Protein AF-A0A8X6MG60-F1 (afdb_monomer_lite)

Organism: NCBI:txid2747483

Radius of gyration: 29.42 Å; chains: 1; bounding box: 67×89×79 Å

Structure (mmCIF, N/CA/C/O backbone):
data_AF-A0A8X6MG60-F1
#
_entry.id   AF-A0A8X6MG60-F1
#
loop_
_atom_site.group_PDB
_atom_site.id
_atom_site.type_symbol
_atom_site.label_atom_id
_atom_site.label_alt_id
_atom_site.label_comp_id
_atom_site.label_asym_id
_atom_site.label_entity_id
_atom_site.label_seq_id
_atom_site.pdbx_PDB_ins_code
_atom_site.Cartn_x
_atom_site.Cartn_y
_atom_site.Cartn_z
_atom_site.occupancy
_atom_site.B_iso_or_equiv
_atom_site.auth_seq_id
_atom_site.auth_comp_id
_atom_site.auth_asym_id
_atom_site.auth_atom_id
_atom_site.pdbx_PDB_model_num
ATOM 1 N N . MET A 1 1 ? -23.270 -61.945 23.810 1.00 49.97 1 MET A N 1
ATOM 2 C CA . MET A 1 1 ? -23.917 -61.291 22.650 1.00 49.97 1 MET A CA 1
ATOM 3 C C . MET A 1 1 ? -24.755 -60.136 23.174 1.00 49.97 1 MET A C 1
ATOM 5 O O . MET A 1 1 ? -25.357 -60.325 24.223 1.00 49.97 1 MET A O 1
ATOM 9 N N . ALA A 1 2 ? -24.758 -59.014 22.436 1.00 29.69 2 ALA A N 1
ATOM 10 C CA . ALA A 1 2 ? -25.140 -57.638 22.815 1.00 29.69 2 ALA A CA 1
ATOM 11 C C . ALA A 1 2 ? -24.057 -56.908 23.643 1.00 29.69 2 ALA A C 1
ATOM 13 O O . ALA A 1 2 ? -23.560 -57.487 24.600 1.00 29.69 2 ALA A O 1
ATOM 14 N N . THR A 1 3 ? -23.629 -55.664 23.397 1.00 46.34 3 THR A N 1
ATOM 15 C CA . THR A 1 3 ? -23.571 -54.723 22.248 1.00 46.34 3 THR A CA 1
ATOM 16 C C . THR A 1 3 ? -22.890 -53.453 22.786 1.00 46.34 3 THR A C 1
ATOM 18 O O . THR A 1 3 ? -22.977 -53.204 23.982 1.00 46.34 3 THR A O 1
ATOM 21 N N . ALA A 1 4 ? -22.306 -52.646 21.892 1.00 45.94 4 ALA A N 1
ATOM 22 C CA . ALA A 1 4 ? -22.074 -51.202 22.042 1.00 45.94 4 ALA A CA 1
ATOM 23 C C . ALA A 1 4 ? -21.290 -50.734 23.284 1.00 45.94 4 ALA A C 1
ATOM 25 O O . ALA A 1 4 ? -21.893 -50.463 24.311 1.00 45.94 4 ALA A O 1
ATOM 26 N N . ASN A 1 5 ? -19.966 -50.576 23.156 1.00 41.56 5 ASN A N 1
ATOM 27 C CA . ASN A 1 5 ? -19.157 -49.649 23.970 1.00 41.56 5 ASN A CA 1
ATOM 28 C C . ASN A 1 5 ? -17.763 -49.440 23.339 1.00 41.56 5 ASN A C 1
ATOM 30 O O . ASN A 1 5 ? -16.740 -49.610 23.988 1.00 41.56 5 ASN A O 1
ATOM 34 N N . ASP A 1 6 ? -17.726 -49.085 22.052 1.00 42.75 6 ASP A N 1
ATOM 35 C CA . ASP A 1 6 ? -16.488 -48.704 21.342 1.00 42.75 6 ASP A CA 1
ATOM 36 C C . ASP A 1 6 ? -16.532 -47.215 20.942 1.00 42.75 6 ASP A C 1
ATOM 38 O O . ASP A 1 6 ? -16.189 -46.812 19.834 1.00 42.75 6 ASP A O 1
ATOM 42 N N . MET A 1 7 ? -17.070 -46.382 21.837 1.00 43.78 7 MET A N 1
ATOM 43 C CA . MET A 1 7 ? -17.216 -44.933 21.650 1.00 43.78 7 MET A CA 1
ATOM 44 C C . MET A 1 7 ? -16.882 -44.157 22.931 1.00 43.78 7 MET A C 1
ATOM 46 O O . MET A 1 7 ? -17.577 -43.209 23.266 1.00 43.78 7 MET A O 1
ATOM 50 N N . ASP A 1 8 ? -15.834 -44.535 23.670 1.00 42.44 8 ASP A N 1
ATOM 51 C CA . ASP A 1 8 ? -15.447 -43.739 24.851 1.00 42.44 8 ASP A CA 1
ATOM 52 C C . ASP A 1 8 ? -13.957 -43.791 25.222 1.00 42.44 8 ASP A C 1
ATOM 54 O O . ASP A 1 8 ? -13.579 -43.767 26.387 1.00 42.44 8 ASP A O 1
ATOM 58 N N . LEU A 1 9 ? -13.063 -43.851 24.229 1.00 41.78 9 LEU A N 1
ATOM 59 C CA . LEU A 1 9 ? -11.625 -43.718 24.496 1.00 41.78 9 LEU A CA 1
ATOM 60 C C . LEU A 1 9 ? -10.919 -42.797 23.499 1.00 41.78 9 LEU A C 1
ATOM 62 O O . LEU A 1 9 ? -9.856 -43.099 22.968 1.00 41.78 9 LEU A O 1
ATOM 66 N N . ILE A 1 10 ? -11.522 -41.632 23.261 1.00 41.56 10 ILE A N 1
ATOM 67 C CA . ILE A 1 10 ? -10.794 -40.445 22.787 1.00 41.56 10 ILE A CA 1
ATOM 68 C C . ILE A 1 10 ? -11.066 -39.292 23.760 1.00 41.56 10 ILE A C 1
ATOM 70 O O . ILE A 1 10 ? -11.378 -38.166 23.387 1.00 41.56 10 ILE A O 1
ATOM 74 N N . GLN A 1 11 ? -10.969 -39.587 25.054 1.00 42.16 11 GLN A N 1
ATOM 75 C CA . GLN A 1 11 ? -10.665 -38.588 26.063 1.00 42.16 11 GLN A CA 1
ATOM 76 C C . GLN A 1 11 ? -9.349 -38.983 26.724 1.00 42.16 11 GLN A C 1
ATOM 78 O O . GLN A 1 11 ? -9.189 -40.093 27.217 1.00 42.16 11 GLN A O 1
ATOM 83 N N . ASN A 1 12 ? -8.436 -38.018 26.741 1.00 40.72 12 ASN A N 1
ATOM 84 C CA . ASN A 1 12 ? -7.245 -37.958 27.581 1.00 40.72 12 ASN A CA 1
ATOM 85 C C . ASN A 1 12 ? -6.045 -38.817 27.160 1.00 40.72 12 ASN A C 1
ATOM 87 O O . ASN A 1 12 ? -5.717 -39.822 27.772 1.00 40.72 12 ASN A O 1
ATOM 91 N N . GLY A 1 13 ? -5.274 -38.242 26.235 1.00 36.69 13 GLY A N 1
ATOM 92 C CA . GLY A 1 13 ? -3.879 -37.946 26.548 1.00 36.69 13 GLY A CA 1
ATOM 93 C C . GLY A 1 13 ? -2.845 -39.012 26.193 1.00 36.69 13 GLY A C 1
ATOM 94 O O . GLY A 1 13 ? -2.710 -40.013 26.882 1.00 36.69 13 GLY A O 1
ATOM 95 N N . ILE A 1 14 ? -1.970 -38.605 25.263 1.00 39.78 14 ILE A N 1
ATOM 96 C CA . ILE A 1 14 ? -0.576 -39.047 25.078 1.00 39.78 14 ILE A CA 1
ATOM 97 C C . ILE A 1 14 ? -0.450 -40.494 24.515 1.00 39.78 14 ILE A C 1
ATOM 99 O O . ILE A 1 14 ? -1.115 -41.404 24.967 1.00 39.78 14 ILE A O 1
ATOM 103 N N . ILE A 1 15 ? 0.348 -40.871 23.509 1.00 39.50 15 ILE A N 1
ATOM 104 C CA . ILE A 1 15 ? 1.614 -40.396 22.948 1.00 39.50 15 ILE A CA 1
ATOM 105 C C . ILE A 1 15 ? 1.693 -40.967 21.520 1.00 39.50 15 ILE A C 1
ATOM 107 O O . ILE A 1 15 ? 1.618 -42.175 21.335 1.00 39.50 15 ILE A O 1
ATO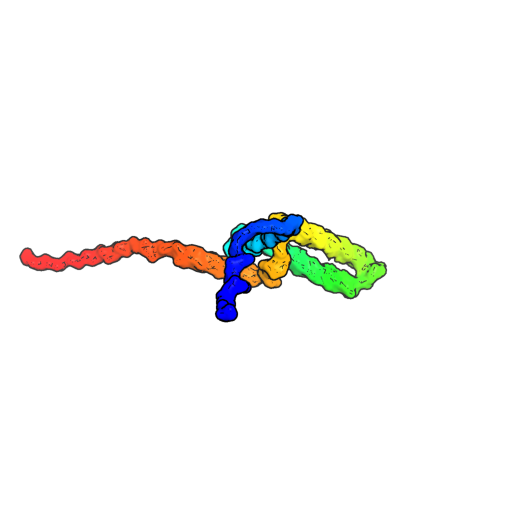M 111 N N . ASN A 1 16 ? 1.931 -40.128 20.520 1.00 37.66 16 ASN A N 1
ATOM 112 C CA . ASN A 1 16 ? 2.782 -40.496 19.390 1.00 37.66 16 ASN A CA 1
ATOM 113 C C . ASN A 1 16 ? 3.421 -39.199 18.927 1.00 37.66 16 ASN A C 1
ATOM 115 O O . ASN A 1 16 ? 2.786 -38.449 18.201 1.00 37.66 16 ASN A O 1
ATOM 119 N N . ASN A 1 17 ? 4.608 -38.946 19.485 1.00 48.41 17 ASN A N 1
ATOM 120 C CA . ASN A 1 17 ? 5.718 -38.016 19.218 1.00 48.41 17 ASN A CA 1
ATOM 121 C C . ASN A 1 17 ? 5.743 -37.089 17.976 1.00 48.41 17 ASN A C 1
ATOM 123 O O . ASN A 1 17 ? 6.809 -36.636 17.569 1.00 48.41 17 ASN A O 1
ATOM 127 N N . VAL A 1 18 ? 4.608 -36.752 17.384 1.00 43.72 18 VAL A N 1
ATOM 128 C CA . VAL A 1 18 ? 4.431 -35.630 16.484 1.00 43.72 18 VAL A CA 1
ATOM 129 C C . VAL A 1 18 ? 3.948 -34.517 17.387 1.00 43.72 18 VAL A C 1
ATOM 131 O O . VAL A 1 18 ? 2.784 -34.468 17.781 1.00 43.72 18 VAL A O 1
ATOM 134 N N . GLN A 1 19 ? 4.871 -33.646 17.773 1.00 38.94 19 GLN A N 1
ATOM 135 C CA . GLN A 1 19 ? 4.514 -32.326 18.254 1.00 38.94 19 GLN A CA 1
ATOM 136 C C . GLN A 1 19 ? 3.731 -31.677 17.113 1.00 38.94 19 GLN A C 1
ATOM 138 O O . GLN A 1 19 ? 4.317 -31.134 16.180 1.00 38.94 19 GLN A O 1
ATOM 143 N N . ILE A 1 20 ? 2.404 -31.834 17.127 1.00 48.16 20 ILE A N 1
ATOM 144 C CA . ILE A 1 20 ? 1.513 -31.054 16.281 1.00 48.16 20 ILE A CA 1
ATOM 145 C C . ILE A 1 20 ? 1.896 -29.623 16.643 1.00 48.16 20 ILE A C 1
ATOM 147 O O . ILE A 1 20 ? 1.770 -29.275 17.823 1.00 48.16 20 ILE A O 1
ATOM 151 N N . PRO A 1 21 ? 2.470 -28.832 15.719 1.00 43.53 21 PRO A N 1
ATOM 152 C CA . PRO A 1 21 ? 2.801 -27.460 16.040 1.00 43.53 21 PRO A CA 1
ATOM 153 C C . PRO A 1 21 ? 1.507 -26.847 16.554 1.00 43.53 21 PRO A C 1
ATOM 155 O O . PRO A 1 21 ? 0.487 -26.904 15.859 1.00 43.53 21 PRO A O 1
ATOM 158 N N . SER A 1 22 ? 1.525 -26.374 17.806 1.00 48.41 22 SER A N 1
ATOM 159 C CA . SER A 1 22 ? 0.419 -25.624 18.384 1.00 48.41 22 SER A CA 1
ATOM 160 C C . SER A 1 22 ? -0.037 -24.663 17.303 1.00 48.41 22 SER A C 1
ATOM 162 O O . SER A 1 22 ? 0.783 -23.894 16.796 1.00 48.41 22 SER A O 1
ATOM 164 N N . SER A 1 23 ? -1.288 -24.827 16.857 1.00 51.44 23 SER A N 1
ATOM 165 C CA . SER A 1 23 ? -1.845 -24.067 15.738 1.00 51.44 23 SER A CA 1
ATOM 166 C C . SER A 1 23 ? -1.421 -22.611 15.893 1.00 51.44 23 SER A C 1
ATOM 168 O O . SER A 1 23 ? -1.512 -22.116 17.022 1.00 51.44 23 SER A O 1
ATOM 170 N N . PRO A 1 24 ? -0.913 -21.952 14.830 1.00 50.81 24 PRO A N 1
ATOM 171 C CA . PRO A 1 24 ? -0.379 -20.605 14.951 1.00 50.81 24 PRO A CA 1
ATOM 172 C C . PRO A 1 24 ? -1.433 -19.782 15.669 1.00 50.81 24 PRO A C 1
ATOM 174 O O . PRO A 1 24 ? -2.595 -19.786 15.250 1.00 50.81 24 PRO A O 1
ATOM 177 N N . SER A 1 25 ? -1.039 -19.203 16.804 1.00 50.31 25 SER A N 1
ATOM 178 C CA . SER A 1 25 ? -1.874 -18.379 17.667 1.00 50.31 25 SER A CA 1
ATOM 179 C C . SER A 1 25 ? -2.779 -17.563 16.761 1.00 50.31 25 SER A C 1
ATOM 181 O O . SER A 1 25 ? -2.277 -16.793 15.942 1.00 50.31 25 SER A O 1
ATOM 183 N N . ARG A 1 26 ? -4.089 -17.832 16.793 1.00 53.75 26 ARG A N 1
ATOM 184 C CA . ARG A 1 26 ? -5.055 -17.202 15.892 1.00 53.75 26 ARG A CA 1
ATOM 185 C C . ARG A 1 26 ? -4.962 -15.704 16.167 1.00 53.75 26 ARG A C 1
ATOM 187 O O . ARG A 1 26 ? -5.508 -15.232 17.157 1.00 53.75 26 ARG A O 1
ATOM 194 N N . PHE A 1 27 ? -4.197 -14.979 15.357 1.00 55.94 27 PHE A N 1
ATOM 195 C CA . PHE A 1 27 ? -4.048 -13.540 15.503 1.00 55.94 27 PHE A CA 1
ATOM 196 C C . PHE A 1 27 ? -5.386 -12.954 15.056 1.00 55.94 27 PHE A C 1
ATOM 198 O O . PHE A 1 27 ? -5.681 -12.867 13.861 1.00 55.94 27 PHE A O 1
ATOM 205 N N . VAL A 1 28 ? -6.272 -12.702 16.020 1.00 63.31 28 VAL A N 1
ATOM 206 C CA . VAL A 1 28 ? -7.558 -12.063 15.760 1.00 63.31 28 VAL A CA 1
ATOM 207 C C . VAL A 1 28 ? -7.269 -10.576 15.666 1.00 63.31 28 VAL A C 1
ATOM 209 O O . VAL A 1 28 ? -7.087 -9.903 16.672 1.00 63.31 28 VAL A O 1
ATOM 212 N N . ILE A 1 29 ? -7.168 -10.081 14.437 1.00 73.12 29 ILE A N 1
ATOM 213 C CA . ILE A 1 29 ? -7.126 -8.645 14.171 1.00 73.12 29 ILE A CA 1
ATOM 214 C C . ILE A 1 29 ? -8.551 -8.141 14.347 1.00 73.12 29 ILE A C 1
ATOM 216 O O . ILE A 1 29 ? -9.429 -8.519 13.569 1.00 73.12 29 ILE A O 1
ATOM 220 N N . THR A 1 30 ? -8.775 -7.355 15.394 1.00 83.81 30 THR A N 1
ATOM 221 C CA . THR A 1 30 ? -10.070 -6.740 15.682 1.00 83.81 30 THR A CA 1
ATOM 222 C C . THR A 1 30 ? -10.140 -5.322 15.114 1.00 83.81 30 THR A C 1
ATOM 224 O O . THR A 1 30 ? -9.112 -4.735 14.759 1.00 83.81 30 THR A O 1
ATOM 227 N N . ASP A 1 31 ? -11.349 -4.762 15.038 1.00 85.12 31 ASP A N 1
ATOM 228 C CA . ASP A 1 31 ? -11.551 -3.371 14.621 1.00 85.12 31 ASP A CA 1
ATOM 229 C C . ASP A 1 31 ? -10.799 -2.410 15.573 1.00 85.12 31 ASP A C 1
ATOM 231 O O . ASP A 1 31 ? -10.214 -1.423 15.130 1.00 85.12 31 ASP A O 1
ATOM 235 N N . GLU A 1 32 ? -10.704 -2.740 16.868 1.00 85.94 32 GLU A N 1
ATOM 236 C CA . GLU A 1 32 ? -9.958 -1.963 17.867 1.00 85.94 32 GLU A CA 1
ATOM 237 C C . GLU A 1 32 ? -8.450 -1.986 17.617 1.00 85.94 32 GLU A C 1
ATOM 239 O O . GLU A 1 32 ? -7.805 -0.949 17.734 1.00 85.94 32 GLU A O 1
ATOM 244 N N . PHE A 1 33 ? -7.883 -3.130 17.215 1.00 86.75 33 PHE A N 1
ATOM 245 C CA . PHE A 1 33 ? -6.471 -3.189 16.832 1.00 86.75 33 PHE A CA 1
ATOM 246 C C . PHE A 1 33 ? -6.184 -2.255 15.650 1.00 86.75 33 PHE A C 1
ATOM 248 O O . PHE A 1 33 ? -5.176 -1.548 15.648 1.00 86.75 33 PHE A O 1
ATOM 255 N N . ILE A 1 34 ? -7.063 -2.255 14.642 1.00 87.12 34 ILE A N 1
ATOM 256 C CA . ILE A 1 34 ? -6.932 -1.387 13.465 1.00 87.12 34 ILE A CA 1
ATOM 257 C C . ILE A 1 34 ? -7.040 0.084 13.875 1.00 87.12 34 ILE A C 1
ATOM 259 O O . ILE A 1 34 ? -6.233 0.892 13.420 1.00 87.12 34 ILE A O 1
ATOM 263 N N . TYR A 1 35 ? -7.984 0.416 14.755 1.00 89.12 35 TYR A N 1
ATOM 264 C CA . TYR A 1 35 ? -8.145 1.759 15.308 1.00 89.12 35 TYR A CA 1
ATOM 265 C C . TYR A 1 35 ? -6.892 2.222 16.071 1.00 89.12 35 TYR A C 1
ATOM 267 O O . TYR A 1 35 ? -6.342 3.284 15.774 1.00 89.12 35 TYR A O 1
ATOM 275 N N . ASP A 1 36 ? -6.375 1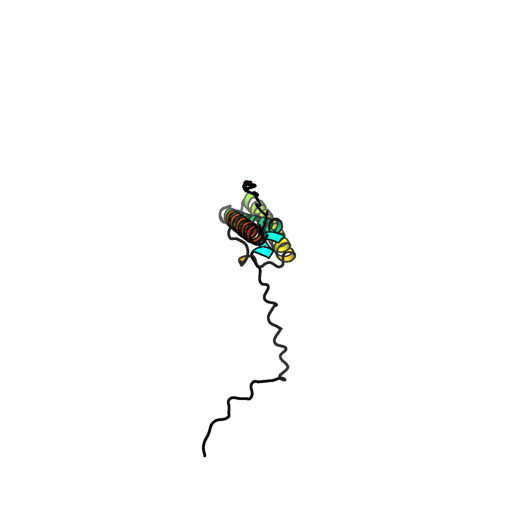.402 16.991 1.00 88.81 36 ASP A N 1
ATOM 276 C CA . ASP A 1 36 ? -5.204 1.744 17.807 1.00 88.81 36 ASP A CA 1
ATOM 277 C C . ASP A 1 36 ? -3.916 1.861 16.953 1.00 88.81 36 ASP A C 1
ATOM 279 O O . ASP A 1 36 ? -2.991 2.589 17.313 1.00 88.81 36 ASP A O 1
ATOM 283 N N . ASN A 1 37 ? -3.865 1.203 15.786 1.00 89.38 37 ASN A N 1
ATOM 284 C CA . ASN A 1 37 ? -2.730 1.216 14.850 1.00 89.38 37 ASN A CA 1
ATOM 285 C C . ASN A 1 37 ? -3.022 1.970 13.539 1.00 89.38 37 ASN A C 1
ATOM 287 O O . ASN A 1 37 ? -2.346 1.753 12.530 1.00 89.38 37 ASN A O 1
ATOM 291 N N . GLN A 1 38 ? -4.011 2.866 13.533 1.00 90.31 38 GLN A N 1
ATOM 292 C CA . GLN A 1 38 ? -4.544 3.496 12.319 1.00 90.31 38 GLN A CA 1
ATOM 293 C C . GLN A 1 38 ? -3.494 4.158 11.411 1.00 90.31 38 GLN A C 1
ATOM 295 O O . GLN A 1 38 ? -3.619 4.094 10.190 1.00 90.31 38 GLN A O 1
ATOM 300 N N . GLN A 1 39 ? -2.442 4.764 11.975 1.00 91.31 39 GLN A N 1
ATOM 301 C CA . GLN A 1 39 ? -1.378 5.405 11.188 1.00 91.31 39 GLN A CA 1
ATOM 302 C C . GLN A 1 39 ? -0.541 4.374 10.427 1.00 91.31 39 GLN A C 1
ATOM 304 O O . GLN A 1 39 ? -0.332 4.503 9.223 1.00 91.31 39 GLN A O 1
ATOM 309 N N . SER A 1 40 ? -0.132 3.306 11.108 1.00 90.44 40 SER A N 1
ATOM 310 C CA . SER A 1 40 ? 0.636 2.215 10.510 1.00 90.44 40 SER A CA 1
ATOM 311 C C . SER A 1 40 ? -0.201 1.429 9.489 1.00 90.44 40 SER A C 1
ATOM 313 O O . SER A 1 40 ? 0.293 1.042 8.431 1.00 90.44 40 SER A O 1
ATOM 315 N N . VAL A 1 41 ? -1.501 1.244 9.756 1.00 90.25 41 VAL A N 1
ATOM 316 C CA . VAL A 1 41 ? -2.443 0.636 8.800 1.00 90.25 41 VAL A CA 1
ATOM 317 C C . VAL A 1 41 ? -2.608 1.517 7.558 1.00 90.25 41 VAL A C 1
ATOM 319 O O . VAL A 1 41 ? -2.592 1.000 6.441 1.00 90.25 41 VAL A O 1
ATOM 322 N N . ARG A 1 42 ? -2.715 2.841 7.728 1.00 93.19 42 ARG A N 1
ATOM 323 C CA . ARG A 1 42 ? -2.771 3.814 6.626 1.00 93.19 42 ARG A CA 1
ATOM 324 C C . ARG A 1 42 ? -1.512 3.768 5.763 1.00 93.19 42 ARG A C 1
ATOM 326 O O . ARG A 1 42 ? -1.625 3.720 4.541 1.00 93.19 42 ARG A O 1
ATOM 333 N N . GLU A 1 43 ? -0.332 3.735 6.378 1.00 92.69 43 GLU A N 1
ATOM 334 C CA . GLU A 1 43 ? 0.946 3.581 5.669 1.00 92.69 43 GLU A CA 1
ATOM 335 C C . GLU A 1 43 ? 0.967 2.294 4.831 1.00 92.69 43 GLU A C 1
ATOM 337 O O . GLU A 1 43 ? 1.290 2.326 3.644 1.00 92.69 43 GLU A O 1
ATOM 342 N N . LEU A 1 44 ? 0.539 1.170 5.410 1.00 92.00 44 LEU A N 1
ATOM 343 C CA . LEU A 1 44 ? 0.463 -0.115 4.713 1.00 92.00 44 LEU A CA 1
ATOM 344 C C . LEU A 1 44 ? -0.508 -0.115 3.530 1.00 92.00 44 LEU A C 1
ATOM 346 O O . LEU A 1 44 ? -0.188 -0.692 2.489 1.00 92.00 44 LEU A O 1
ATOM 350 N N . ILE A 1 45 ? -1.671 0.528 3.666 1.00 92.19 45 ILE A N 1
ATOM 351 C CA . ILE A 1 45 ? -2.622 0.700 2.558 1.00 92.19 45 ILE A CA 1
ATOM 352 C C . ILE A 1 45 ? -1.972 1.515 1.435 1.00 92.19 45 ILE A C 1
ATOM 354 O O . ILE A 1 45 ? -1.967 1.075 0.287 1.00 92.19 45 ILE A O 1
ATOM 358 N N . ASN A 1 46 ? -1.341 2.643 1.768 1.00 94.06 46 ASN A N 1
ATOM 359 C CA . ASN A 1 46 ? -0.675 3.499 0.786 1.00 94.06 46 ASN A CA 1
ATOM 360 C C . ASN A 1 46 ? 0.460 2.770 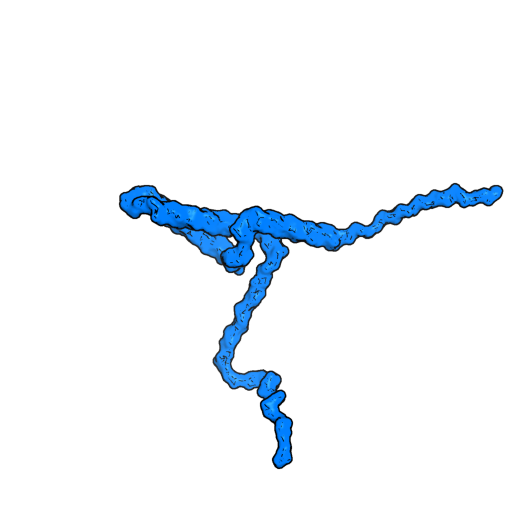0.054 1.00 94.06 46 ASN A C 1
ATOM 362 O O . ASN A 1 46 ? 0.587 2.898 -1.164 1.00 94.06 46 ASN A O 1
ATOM 366 N N . LEU A 1 47 ? 1.272 1.985 0.768 1.00 94.06 47 LEU A N 1
ATOM 367 C CA . LEU A 1 47 ? 2.350 1.192 0.174 1.00 94.06 47 LEU A CA 1
ATOM 368 C C . LEU A 1 47 ? 1.808 0.096 -0.748 1.00 94.06 47 LEU A C 1
ATOM 370 O O . LEU A 1 47 ? 2.333 -0.096 -1.844 1.00 94.06 47 LEU A O 1
ATOM 374 N N . ARG A 1 48 ? 0.737 -0.598 -0.343 1.00 93.19 48 ARG A N 1
ATOM 375 C CA . ARG A 1 48 ? 0.063 -1.609 -1.171 1.00 93.19 48 ARG A CA 1
ATOM 376 C C . ARG A 1 48 ? -0.468 -0.995 -2.468 1.00 93.19 48 ARG A C 1
ATOM 378 O O . ARG A 1 48 ? -0.247 -1.553 -3.543 1.00 93.19 48 ARG A O 1
ATOM 385 N N . ASP A 1 49 ? -1.146 0.143 -2.369 1.00 93.31 49 ASP A N 1
ATOM 386 C CA . ASP A 1 49 ? -1.763 0.806 -3.518 1.00 93.31 49 ASP A CA 1
ATOM 387 C C . ASP A 1 49 ? -0.694 1.412 -4.443 1.00 93.31 49 ASP A C 1
ATOM 389 O O . ASP A 1 49 ? -0.776 1.281 -5.667 1.00 93.31 49 ASP A O 1
ATOM 393 N N . SER A 1 50 ? 0.375 1.969 -3.865 1.00 94.81 50 SER A N 1
ATOM 394 C CA . SER A 1 50 ? 1.549 2.435 -4.612 1.00 94.81 50 SER A CA 1
ATOM 395 C C . SER A 1 50 ? 2.226 1.285 -5.352 1.00 94.81 50 SER A C 1
ATOM 397 O O . SER A 1 50 ? 2.501 1.412 -6.542 1.00 94.81 50 SER A O 1
ATOM 399 N N . TYR A 1 51 ? 2.428 0.137 -4.700 1.00 94.75 51 TYR A N 1
ATOM 400 C CA . TYR A 1 51 ? 3.006 -1.047 -5.337 1.00 94.75 51 TYR A CA 1
ATOM 401 C C . TYR A 1 51 ? 2.172 -1.497 -6.542 1.00 94.75 51 TYR A C 1
ATOM 403 O O . TYR A 1 51 ? 2.714 -1.729 -7.621 1.00 94.75 51 TYR A O 1
ATOM 411 N N . ALA A 1 52 ? 0.844 -1.562 -6.394 1.00 93.56 52 ALA A N 1
ATOM 412 C CA . ALA A 1 52 ? -0.055 -1.916 -7.490 1.00 93.56 52 ALA A CA 1
ATOM 413 C C . ALA A 1 52 ? 0.013 -0.906 -8.652 1.00 93.56 52 ALA A C 1
ATOM 415 O O . ALA A 1 52 ? 0.024 -1.306 -9.819 1.00 93.56 52 ALA A O 1
ATOM 416 N N . SER A 1 53 ? 0.097 0.391 -8.344 1.00 95.00 53 SER A N 1
ATOM 417 C CA . SER A 1 53 ? 0.233 1.461 -9.338 1.00 95.00 53 SER A CA 1
ATOM 418 C C . SER A 1 53 ? 1.550 1.361 -10.113 1.00 95.00 53 SER A C 1
ATOM 420 O O . SER A 1 53 ? 1.548 1.330 -11.346 1.00 95.00 53 SER A O 1
ATOM 422 N N . TRP A 1 54 ? 2.675 1.217 -9.409 1.00 95.81 54 TRP A N 1
ATOM 423 C CA . TRP A 1 54 ? 3.997 1.092 -10.023 1.00 95.81 54 TRP A CA 1
ATOM 424 C C . TRP A 1 54 ? 4.157 -0.211 -10.807 1.00 95.81 54 TRP A C 1
ATOM 426 O O . TRP A 1 54 ? 4.716 -0.193 -11.900 1.00 95.81 54 TRP A O 1
ATOM 436 N N . ALA A 1 55 ? 3.590 -1.322 -10.330 1.00 95.38 55 ALA A N 1
ATOM 437 C CA . ALA A 1 55 ? 3.569 -2.579 -11.075 1.00 95.38 55 ALA A CA 1
ATOM 438 C C . ALA A 1 55 ? 2.775 -2.446 -12.385 1.00 95.38 55 ALA A C 1
ATOM 440 O O . ALA A 1 55 ? 3.196 -2.948 -13.428 1.00 95.38 55 ALA A O 1
ATOM 441 N N . ARG A 1 56 ? 1.646 -1.725 -12.354 1.00 95.50 56 ARG A N 1
ATOM 442 C CA . ARG A 1 56 ? 0.861 -1.419 -13.556 1.00 95.50 56 ARG A CA 1
ATOM 443 C C . ARG A 1 56 ? 1.604 -0.482 -14.504 1.00 95.50 56 ARG A C 1
ATOM 445 O O . ARG A 1 56 ? 1.487 -0.640 -15.712 1.00 95.50 56 ARG A O 1
ATOM 452 N N . LYS A 1 57 ? 2.357 0.486 -13.979 1.00 94.69 57 LYS A N 1
ATOM 453 C CA . LYS A 1 57 ? 3.216 1.343 -14.799 1.00 94.69 57 LYS A CA 1
ATOM 454 C C . LYS A 1 57 ? 4.313 0.514 -15.472 1.00 94.69 57 LYS A C 1
ATOM 456 O O . LYS A 1 57 ? 4.499 0.617 -16.679 1.00 94.69 57 LYS A O 1
ATOM 461 N N . LEU A 1 58 ? 4.983 -0.360 -14.725 1.00 94.25 58 LEU A N 1
ATOM 462 C CA . LEU A 1 58 ? 6.053 -1.205 -15.252 1.00 94.25 58 LEU A CA 1
ATOM 463 C C . LEU A 1 58 ? 5.573 -2.104 -16.399 1.00 94.25 58 LEU A C 1
ATOM 465 O O . LEU A 1 58 ? 6.301 -2.289 -17.367 1.00 94.25 58 LEU A O 1
ATOM 469 N N . SER A 1 59 ? 4.335 -2.606 -16.337 1.00 93.75 59 SER A N 1
ATOM 470 C CA . SER A 1 59 ? 3.792 -3.488 -17.378 1.00 93.75 59 SER A CA 1
ATOM 471 C C . SER A 1 59 ? 3.492 -2.801 -18.714 1.00 93.75 59 SER A C 1
ATOM 473 O O . SER A 1 59 ? 3.296 -3.497 -19.711 1.00 93.75 59 SER A O 1
ATOM 475 N N . ILE A 1 60 ? 3.448 -1.465 -18.752 1.00 95.56 60 ILE A N 1
ATOM 476 C CA . ILE A 1 60 ? 3.173 -0.688 -19.971 1.00 95.56 60 ILE A CA 1
ATOM 477 C C . ILE A 1 60 ? 4.394 0.078 -20.492 1.00 95.56 60 ILE A C 1
ATOM 479 O O . ILE A 1 60 ? 4.386 0.515 -21.643 1.00 95.56 60 ILE A O 1
ATOM 483 N N . VAL A 1 61 ? 5.434 0.254 -19.674 1.00 93.38 61 VAL A N 1
ATOM 484 C CA . VAL A 1 61 ? 6.660 0.949 -20.079 1.00 93.38 61 VAL A CA 1
ATOM 485 C C . VAL A 1 61 ? 7.542 -0.003 -20.908 1.00 93.38 61 VAL A C 1
ATOM 487 O O . VAL A 1 61 ? 7.757 -1.146 -20.503 1.00 93.38 61 VAL A O 1
ATOM 490 N N . PRO A 1 62 ? 8.090 0.425 -22.063 1.00 94.88 62 PRO A N 1
ATOM 491 C CA . PRO A 1 62 ? 8.961 -0.422 -22.876 1.00 94.88 62 PRO A CA 1
ATOM 492 C C . PRO A 1 62 ? 10.226 -0.852 -22.128 1.00 94.88 62 PRO A C 1
ATOM 494 O O . PRO A 1 62 ? 10.967 -0.003 -21.636 1.00 94.88 62 PRO A O 1
ATOM 497 N N . ALA A 1 63 ? 10.527 -2.152 -22.127 1.00 92.25 63 ALA A N 1
ATOM 498 C CA . ALA A 1 63 ? 11.647 -2.738 -21.379 1.00 92.25 63 ALA A CA 1
ATOM 499 C C . ALA A 1 63 ? 13.034 -2.154 -21.709 1.00 92.25 63 ALA A C 1
ATOM 501 O O . ALA A 1 63 ? 13.941 -2.213 -20.887 1.00 92.25 63 ALA A O 1
ATOM 502 N N . THR A 1 64 ? 13.209 -1.592 -22.906 1.00 92.44 64 THR A N 1
ATOM 503 C CA . THR A 1 64 ? 14.475 -0.995 -23.362 1.00 92.44 64 THR A CA 1
ATOM 504 C C . THR A 1 64 ? 14.638 0.475 -22.971 1.00 92.44 64 THR A C 1
ATOM 506 O O . THR A 1 64 ? 15.630 1.085 -23.352 1.00 92.44 64 THR A O 1
ATOM 509 N N . SER A 1 65 ? 13.651 1.076 -22.302 1.00 94.06 65 SER A N 1
ATOM 510 C CA . SER A 1 65 ? 13.679 2.494 -21.934 1.00 94.06 65 SER A CA 1
ATOM 511 C C . SER A 1 65 ? 14.328 2.723 -20.569 1.00 94.06 65 SER A C 1
ATOM 513 O O . SER A 1 65 ? 14.167 1.914 -19.654 1.00 94.06 65 SER A O 1
ATOM 515 N N . ASP A 1 66 ? 14.980 3.873 -20.398 1.00 94.81 66 ASP A N 1
ATOM 516 C CA . ASP A 1 66 ? 15.490 4.312 -19.090 1.00 94.81 66 ASP A CA 1
ATOM 517 C C . ASP A 1 66 ? 14.354 4.457 -18.061 1.00 94.81 66 ASP A C 1
ATOM 519 O O . ASP A 1 66 ? 14.530 4.185 -16.873 1.00 94.81 66 ASP A O 1
ATOM 523 N N . GLU A 1 67 ? 13.147 4.805 -18.524 1.00 94.38 67 GLU A N 1
ATOM 524 C CA . GLU A 1 67 ? 11.953 4.852 -17.680 1.00 94.38 67 GLU A CA 1
ATOM 525 C C . GLU A 1 67 ? 11.603 3.475 -17.100 1.00 94.38 67 GLU A C 1
ATOM 527 O O . GLU A 1 67 ? 11.139 3.400 -15.961 1.00 94.38 67 GLU A O 1
ATOM 532 N N . HIS A 1 68 ? 11.842 2.379 -17.830 1.00 95.50 68 HIS A N 1
ATOM 533 C CA . HIS A 1 68 ? 11.597 1.032 -17.315 1.00 95.50 68 HIS A CA 1
ATOM 534 C C . HIS A 1 68 ? 12.538 0.706 -16.158 1.00 95.50 68 HIS A C 1
ATOM 536 O O . HIS A 1 68 ? 12.093 0.182 -15.138 1.00 95.50 68 HIS A O 1
ATOM 542 N N . ALA A 1 69 ? 13.823 1.052 -16.288 1.00 94.00 69 ALA A N 1
ATOM 543 C CA . ALA A 1 69 ? 14.801 0.862 -15.222 1.00 94.00 69 ALA A CA 1
ATOM 544 C C . ALA A 1 69 ? 14.405 1.650 -13.962 1.00 94.00 69 ALA A C 1
ATOM 546 O O . ALA A 1 69 ? 14.293 1.057 -12.890 1.00 94.00 69 ALA A O 1
ATOM 547 N N . ALA A 1 70 ? 14.074 2.937 -14.109 1.00 95.44 70 ALA A N 1
ATOM 548 C CA . ALA A 1 70 ? 13.628 3.778 -12.996 1.00 95.44 70 ALA A CA 1
ATOM 549 C C . ALA A 1 70 ? 12.320 3.273 -12.355 1.00 95.44 70 ALA A C 1
ATOM 551 O O . ALA A 1 70 ? 12.183 3.235 -11.135 1.00 95.44 70 ALA A O 1
ATOM 552 N N . THR A 1 71 ? 11.358 2.833 -13.170 1.00 94.75 71 THR A N 1
ATOM 553 C CA . THR A 1 71 ? 10.078 2.282 -12.689 1.00 94.75 71 THR A CA 1
ATOM 554 C C . THR A 1 71 ? 10.284 0.963 -11.940 1.00 94.75 71 THR A C 1
ATOM 556 O O . THR A 1 71 ? 9.624 0.716 -10.932 1.00 94.75 71 THR A O 1
ATOM 559 N N . SER A 1 72 ? 11.208 0.118 -12.407 1.00 95.19 72 SER A N 1
ATOM 560 C CA . SER A 1 72 ? 11.559 -1.139 -11.745 1.00 95.19 72 SER A CA 1
ATOM 561 C C . SER A 1 72 ? 12.277 -0.907 -10.416 1.00 95.19 72 SER A C 1
ATOM 563 O O . SER A 1 72 ? 12.016 -1.634 -9.457 1.00 95.19 72 SER A O 1
ATOM 565 N N . GLU A 1 73 ? 13.176 0.077 -10.353 1.00 96.38 73 GLU A N 1
ATOM 566 C CA . GLU A 1 73 ? 13.868 0.467 -9.121 1.00 96.38 73 GLU A CA 1
ATOM 567 C C . GLU A 1 73 ? 12.867 0.956 -8.070 1.00 96.38 73 GLU A C 1
ATOM 569 O O . GLU A 1 73 ? 12.839 0.441 -6.951 1.00 96.38 73 GLU A O 1
ATOM 574 N N . GLU A 1 74 ? 11.966 1.862 -8.456 1.00 96.50 74 GLU A N 1
ATOM 575 C CA . GLU A 1 74 ? 10.959 2.403 -7.544 1.00 96.50 74 GLU A CA 1
ATOM 576 C C . GLU A 1 74 ? 9.989 1.323 -7.044 1.00 96.50 74 GLU A C 1
ATOM 578 O O . GLU A 1 74 ? 9.678 1.253 -5.853 1.00 96.50 74 GLU A O 1
ATOM 583 N N . LEU A 1 75 ? 9.574 0.400 -7.919 1.00 96.00 75 LEU A N 1
ATOM 584 C CA . LEU A 1 75 ? 8.771 -0.751 -7.511 1.00 96.00 75 LEU A CA 1
ATOM 585 C C . LEU A 1 75 ? 9.505 -1.626 -6.477 1.00 96.00 75 LEU A C 1
ATOM 587 O O . LEU A 1 75 ? 8.876 -2.116 -5.535 1.00 96.00 75 LEU A O 1
ATOM 591 N N . GLY A 1 76 ? 10.821 -1.806 -6.625 1.00 95.81 76 GLY A N 1
ATOM 592 C CA . GLY A 1 76 ? 11.670 -2.517 -5.664 1.00 95.81 76 GLY A CA 1
ATOM 593 C C . GLY A 1 76 ? 11.779 -1.804 -4.311 1.00 95.81 76 GLY A C 1
ATOM 594 O O . GLY A 1 76 ? 11.671 -2.448 -3.260 1.00 95.81 76 GLY A O 1
ATOM 595 N N . ASN A 1 77 ? 11.910 -0.476 -4.321 1.00 96.56 77 ASN A N 1
ATOM 596 C CA . ASN A 1 77 ? 11.928 0.351 -3.110 1.00 96.56 77 ASN A CA 1
ATOM 597 C C . ASN A 1 77 ? 10.610 0.222 -2.336 1.00 96.56 77 ASN A C 1
ATOM 599 O O . ASN A 1 77 ? 10.608 -0.073 -1.136 1.00 96.56 77 ASN A O 1
ATOM 603 N N . ILE A 1 78 ? 9.481 0.344 -3.038 1.00 95.31 78 ILE A N 1
ATOM 604 C CA . ILE A 1 78 ? 8.147 0.205 -2.444 1.00 95.31 78 ILE A CA 1
ATOM 605 C C . ILE A 1 78 ? 7.922 -1.221 -1.937 1.00 95.31 78 ILE A C 1
ATOM 607 O O . ILE A 1 78 ? 7.368 -1.402 -0.853 1.00 95.31 78 ILE A O 1
ATOM 611 N N . HIS A 1 79 ? 8.376 -2.241 -2.673 1.00 93.94 79 HIS A N 1
ATOM 612 C CA . HIS A 1 79 ? 8.292 -3.630 -2.223 1.00 93.94 79 HIS A CA 1
ATOM 613 C C . HIS A 1 79 ? 9.005 -3.835 -0.883 1.00 93.94 79 HIS A C 1
ATOM 615 O O . HIS A 1 79 ? 8.449 -4.430 0.040 1.00 93.94 79 HIS A O 1
ATOM 621 N N . THR A 1 80 ? 10.218 -3.295 -0.766 1.00 94.69 80 THR A N 1
ATOM 622 C CA . THR A 1 80 ? 11.035 -3.385 0.447 1.00 94.69 80 THR A CA 1
ATOM 623 C C . THR A 1 80 ? 10.361 -2.672 1.619 1.00 94.69 80 THR A C 1
ATOM 625 O O . THR A 1 80 ? 10.251 -3.239 2.707 1.00 94.69 80 THR A O 1
ATOM 628 N N . ALA A 1 81 ? 9.838 -1.463 1.390 1.00 93.19 81 ALA A N 1
ATOM 629 C CA . ALA A 1 81 ? 9.087 -0.720 2.398 1.00 93.19 81 ALA A CA 1
ATOM 630 C C . ALA A 1 81 ? 7.824 -1.475 2.851 1.00 93.19 81 ALA A C 1
ATOM 632 O O . ALA A 1 81 ? 7.552 -1.563 4.049 1.00 93.19 81 ALA A O 1
ATOM 633 N N . LEU A 1 82 ? 7.089 -2.086 1.914 1.00 90.81 82 LEU A N 1
ATOM 634 C CA . LEU A 1 82 ? 5.891 -2.874 2.203 1.00 90.81 82 LEU A CA 1
ATOM 635 C C . LEU A 1 82 ? 6.206 -4.107 3.063 1.00 90.81 82 LEU A C 1
ATOM 637 O O . LEU A 1 82 ? 5.473 -4.393 4.012 1.00 90.81 82 LEU A O 1
ATOM 641 N N . LEU A 1 83 ? 7.289 -4.829 2.758 1.00 90.25 83 LEU A N 1
ATOM 642 C CA . LEU A 1 83 ? 7.732 -5.975 3.558 1.00 90.25 83 LEU A CA 1
ATOM 643 C C . LEU A 1 83 ? 8.118 -5.548 4.979 1.00 90.25 83 LEU A C 1
ATOM 645 O O . LEU A 1 83 ? 7.625 -6.136 5.941 1.00 90.25 83 LEU A O 1
ATOM 649 N N . ALA A 1 84 ? 8.910 -4.482 5.115 1.00 89.50 84 ALA A N 1
ATOM 650 C CA . ALA A 1 84 ? 9.320 -3.966 6.418 1.00 89.50 84 ALA A CA 1
ATOM 651 C C . ALA A 1 84 ? 8.120 -3.501 7.265 1.00 89.50 84 ALA A C 1
ATOM 653 O O . ALA A 1 84 ? 8.040 -3.801 8.457 1.00 89.50 84 ALA A O 1
ATOM 654 N N . ALA A 1 85 ? 7.157 -2.798 6.663 1.00 86.69 85 ALA A N 1
ATOM 655 C CA . ALA A 1 85 ? 5.949 -2.358 7.358 1.00 86.69 85 ALA A CA 1
ATOM 656 C C . ALA A 1 85 ? 5.070 -3.545 7.797 1.00 86.69 85 ALA A C 1
ATOM 658 O O . ALA A 1 85 ? 4.554 -3.563 8.918 1.00 86.69 85 ALA A O 1
ATOM 659 N N . LYS A 1 86 ? 4.949 -4.575 6.948 1.00 84.94 86 LYS A N 1
ATOM 660 C CA . LYS A 1 86 ? 4.211 -5.807 7.259 1.00 84.94 86 LYS A CA 1
ATOM 661 C C . LYS A 1 86 ? 4.827 -6.555 8.444 1.00 84.94 86 LYS A C 1
ATOM 663 O O . LYS A 1 86 ? 4.087 -7.015 9.312 1.00 84.94 86 LYS A O 1
ATOM 668 N N . GLU A 1 87 ? 6.155 -6.665 8.492 1.00 86.06 87 GLU A N 1
ATOM 669 C CA . GLU A 1 87 ? 6.874 -7.305 9.601 1.00 86.06 87 GLU A CA 1
ATOM 670 C C . GLU A 1 87 ? 6.666 -6.563 10.924 1.00 86.06 87 GLU A C 1
ATOM 672 O O . GLU A 1 87 ? 6.372 -7.199 11.934 1.00 86.06 87 GLU A O 1
ATOM 677 N N . ARG A 1 88 ? 6.723 -5.223 10.918 1.00 83.12 88 ARG A N 1
ATOM 678 C CA . ARG A 1 88 ? 6.503 -4.407 12.127 1.00 83.12 88 ARG A CA 1
ATOM 679 C C . ARG A 1 88 ? 5.117 -4.600 12.731 1.00 83.12 88 ARG A C 1
ATOM 681 O O . ARG A 1 88 ? 4.993 -4.661 13.949 1.00 83.12 88 ARG A O 1
ATOM 688 N N . MET A 1 89 ? 4.079 -4.677 11.899 1.00 78.75 89 MET A N 1
ATOM 689 C CA . MET A 1 89 ? 2.708 -4.824 12.398 1.00 78.75 89 MET A CA 1
ATOM 690 C C . MET A 1 89 ? 2.299 -6.273 12.663 1.00 78.75 89 MET A C 1
ATOM 692 O O . MET A 1 89 ? 1.235 -6.501 13.236 1.00 78.75 89 MET A O 1
ATOM 696 N N . ASN A 1 90 ? 3.088 -7.247 12.193 1.00 79.06 90 ASN A N 1
ATOM 697 C CA . ASN A 1 90 ? 2.713 -8.662 12.152 1.00 79.06 90 ASN A CA 1
ATOM 698 C C . ASN A 1 90 ? 1.298 -8.886 11.568 1.00 79.06 90 ASN A C 1
ATOM 700 O O . ASN A 1 90 ? 0.555 -9.779 11.980 1.00 79.06 90 ASN A O 1
ATOM 704 N N . LEU A 1 91 ? 0.899 -8.030 10.619 1.00 74.50 91 LEU A N 1
ATOM 705 C CA . LEU A 1 91 ? -0.454 -7.990 10.080 1.00 74.50 91 LEU A CA 1
ATOM 706 C C . LEU A 1 91 ? -0.469 -8.598 8.669 1.00 74.50 91 LEU A C 1
ATOM 708 O O . LEU A 1 91 ? 0.198 -8.081 7.768 1.00 74.50 91 LEU A O 1
ATOM 712 N N . PRO A 1 92 ? -1.229 -9.675 8.412 1.00 74.12 92 PRO A N 1
ATOM 713 C CA . PRO A 1 92 ? -1.460 -10.135 7.051 1.00 74.12 92 PRO A CA 1
ATOM 714 C C . PRO A 1 92 ? -2.117 -9.050 6.184 1.00 74.12 92 PRO A C 1
ATOM 716 O O . PRO A 1 92 ? -3.164 -8.515 6.537 1.00 74.12 92 PRO A O 1
ATOM 719 N N . LEU A 1 93 ? -1.557 -8.802 4.994 1.00 71.50 93 LEU A N 1
ATOM 720 C CA . LEU A 1 93 ? -2.049 -7.780 4.056 1.00 71.50 93 LEU A CA 1
ATOM 721 C C . LEU A 1 93 ? -3.528 -7.962 3.668 1.00 71.50 93 LEU A C 1
ATOM 723 O O . LEU A 1 93 ? -4.220 -6.983 3.425 1.00 71.50 93 LEU A O 1
ATOM 727 N N . PHE A 1 94 ? -4.036 -9.200 3.646 1.00 74.94 94 PHE A N 1
ATOM 728 C CA . PHE A 1 94 ? -5.442 -9.495 3.330 1.00 74.94 94 PHE A CA 1
ATOM 729 C C . PHE A 1 94 ? -6.429 -9.105 4.445 1.00 74.94 94 PHE A C 1
ATOM 731 O O . PHE A 1 94 ? -7.637 -9.185 4.244 1.00 74.94 94 PHE A O 1
ATOM 738 N N . ARG A 1 95 ? -5.933 -8.728 5.630 1.00 78.06 95 ARG A N 1
ATOM 739 C CA . ARG A 1 95 ? -6.738 -8.181 6.733 1.00 78.06 95 ARG A CA 1
ATOM 740 C C . ARG A 1 95 ? -6.720 -6.654 6.777 1.00 78.06 95 ARG A C 1
ATOM 742 O O . ARG A 1 95 ? -7.386 -6.086 7.634 1.00 78.06 95 ARG A O 1
ATOM 749 N N . LEU A 1 96 ? -5.971 -5.997 5.888 1.00 83.12 96 LEU A N 1
ATOM 750 C CA . LEU A 1 96 ? -6.019 -4.544 5.766 1.00 83.12 96 LEU A CA 1
ATOM 751 C C . LEU A 1 96 ? -7.384 -4.111 5.220 1.00 83.12 96 LEU A C 1
ATOM 753 O O . LEU A 1 96 ? -7.929 -4.793 4.344 1.00 83.12 96 LEU A O 1
ATOM 757 N N . PRO A 1 97 ? -7.902 -2.953 5.658 1.00 86.50 97 PRO A N 1
ATOM 758 C CA . PRO A 1 97 ? -8.990 -2.288 4.962 1.00 86.50 97 PRO A CA 1
ATOM 759 C C . PRO A 1 97 ? -8.700 -2.177 3.460 1.00 86.50 97 PRO A C 1
ATOM 761 O O . PRO A 1 97 ? -7.557 -2.004 3.020 1.00 86.50 97 PRO A O 1
ATOM 764 N N . THR A 1 98 ? -9.747 -2.307 2.649 1.00 88.12 98 THR A N 1
ATOM 765 C CA . THR A 1 98 ? -9.618 -2.324 1.186 1.00 88.12 98 THR A CA 1
ATOM 766 C C . THR A 1 98 ? -9.165 -0.985 0.623 1.00 88.12 98 THR A C 1
ATOM 768 O O . THR A 1 98 ? -8.571 -0.962 -0.446 1.00 88.12 98 THR A O 1
ATOM 771 N N . SER A 1 99 ? -9.393 0.112 1.339 1.00 91.31 99 SER A N 1
ATOM 772 C CA . SER A 1 99 ? -8.951 1.452 0.970 1.00 91.31 99 SER A CA 1
ATOM 773 C C . SER A 1 99 ? -8.832 2.342 2.207 1.00 91.31 99 SER A C 1
ATOM 775 O O . SER A 1 99 ? -9.200 1.939 3.316 1.00 91.31 99 SER A O 1
ATOM 777 N N . ILE A 1 100 ? -8.335 3.560 2.009 1.00 92.12 100 ILE A N 1
ATOM 778 C CA . ILE A 1 100 ? -8.286 4.583 3.053 1.00 92.12 100 ILE A CA 1
ATOM 779 C C . ILE A 1 100 ? -9.690 4.971 3.525 1.00 92.12 100 ILE A C 1
ATOM 781 O O . ILE A 1 100 ? -9.917 5.088 4.723 1.00 92.12 100 ILE A O 1
ATOM 785 N N . GLU A 1 101 ? -10.659 5.065 2.619 1.00 93.69 101 GLU A N 1
ATOM 786 C CA . GLU A 1 101 ? -12.048 5.375 2.968 1.00 93.69 101 GLU A CA 1
ATOM 787 C C . GLU A 1 101 ? -12.672 4.263 3.824 1.00 93.69 101 GLU A C 1
ATOM 789 O O . GLU A 1 101 ? -13.429 4.536 4.754 1.00 93.69 101 GLU A O 1
ATOM 794 N N . ALA A 1 102 ? -12.327 3.000 3.546 1.00 91.00 102 ALA A N 1
ATOM 795 C CA . ALA A 1 102 ? -12.757 1.873 4.370 1.00 91.00 102 ALA A CA 1
ATOM 796 C C . ALA A 1 102 ? -12.117 1.906 5.770 1.00 91.00 102 ALA A C 1
ATOM 798 O O . ALA A 1 102 ? -12.773 1.544 6.748 1.00 91.00 102 ALA A O 1
ATOM 799 N N . LEU A 1 103 ? -10.859 2.353 5.874 1.00 92.69 103 LEU A N 1
ATOM 800 C CA . LEU A 1 103 ? -10.195 2.586 7.158 1.00 92.69 103 LEU A CA 1
ATOM 801 C C . LEU A 1 103 ? -10.896 3.707 7.940 1.00 92.69 103 LEU A C 1
ATOM 803 O O . LEU A 1 103 ? -11.213 3.511 9.110 1.00 92.69 103 LEU A O 1
ATOM 807 N N . ASP A 1 104 ? -11.193 4.837 7.297 1.00 92.69 104 ASP A N 1
ATOM 808 C CA . ASP A 1 104 ? -11.872 5.977 7.929 1.00 92.69 104 ASP A CA 1
ATOM 809 C C . ASP A 1 104 ? -13.269 5.594 8.446 1.00 92.69 104 ASP A C 1
ATOM 811 O O . ASP A 1 104 ? -13.645 5.941 9.567 1.00 92.69 104 ASP A O 1
ATOM 815 N N . ALA A 1 105 ? -14.026 4.814 7.667 1.00 92.94 105 ALA A N 1
ATOM 816 C CA . ALA A 1 105 ? -15.328 4.301 8.085 1.00 92.94 105 ALA A CA 1
ATOM 817 C C . ALA A 1 105 ? -15.229 3.359 9.299 1.00 92.94 105 ALA A C 1
ATOM 819 O O . ALA A 1 105 ? -16.075 3.416 10.195 1.00 92.94 105 ALA A O 1
ATOM 820 N N . LEU A 1 106 ? -14.199 2.507 9.346 1.00 91.88 106 LEU A N 1
ATOM 821 C CA . LEU A 1 106 ? -13.948 1.612 10.477 1.00 91.88 106 LEU A CA 1
ATOM 822 C C . LEU A 1 106 ? -13.571 2.400 11.733 1.00 91.88 106 LEU A C 1
ATOM 824 O O . LEU A 1 106 ? -14.133 2.139 12.794 1.00 91.88 106 LEU A O 1
ATOM 828 N N . ILE A 1 107 ? -12.672 3.379 11.609 1.00 92.19 107 ILE A N 1
ATOM 829 C CA . ILE A 1 107 ? -12.258 4.246 12.719 1.00 92.19 107 ILE A CA 1
ATOM 830 C C . ILE A 1 107 ? -13.483 4.920 13.332 1.00 92.19 107 ILE A C 1
ATOM 832 O O . ILE A 1 107 ? -13.731 4.766 14.526 1.00 92.19 107 ILE A O 1
ATOM 836 N N . LYS A 1 108 ? -14.305 5.562 12.496 1.00 92.62 108 LYS A N 1
ATOM 837 C CA . LYS A 1 108 ? -15.526 6.238 12.939 1.00 92.62 108 LYS A CA 1
ATOM 838 C C . LYS A 1 108 ? -16.483 5.294 13.674 1.00 92.62 108 LYS A C 1
ATOM 840 O O . LYS A 1 108 ? -17.005 5.641 14.729 1.00 92.62 108 LYS A O 1
ATOM 845 N N . LYS A 1 109 ? -16.689 4.080 13.152 1.00 91.12 109 LYS A N 1
ATOM 846 C CA . LYS A 1 109 ? -17.527 3.058 13.798 1.00 91.12 109 LYS A CA 1
ATOM 847 C C . LYS A 1 109 ? -17.006 2.701 15.198 1.00 91.12 109 LYS A C 1
ATOM 8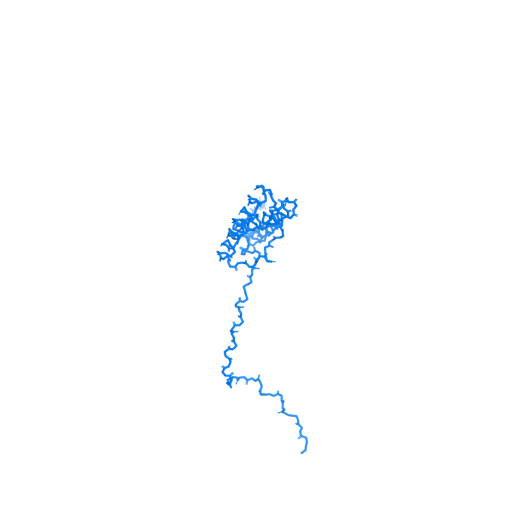49 O O . LYS A 1 109 ? -17.802 2.592 16.128 1.00 91.12 109 LYS A O 1
ATOM 854 N N . VAL A 1 110 ? -15.694 2.515 15.357 1.00 89.56 110 VAL A N 1
ATOM 855 C CA . VAL A 1 110 ? -15.084 2.190 16.659 1.00 89.56 110 VAL A CA 1
ATOM 856 C C . VAL A 1 110 ? -15.190 3.371 17.630 1.00 89.56 110 VAL A C 1
ATOM 858 O O . VAL A 1 110 ? -15.480 3.163 18.808 1.00 89.56 110 VAL A O 1
ATOM 861 N N . GLU A 1 111 ? -15.018 4.608 17.156 1.00 90.75 111 GLU A N 1
ATOM 862 C CA . GLU A 1 111 ? -15.211 5.821 17.967 1.00 90.75 111 GLU A CA 1
ATOM 863 C C . GLU A 1 111 ? -16.645 5.936 18.494 1.00 90.75 111 GLU A C 1
ATOM 865 O O . GLU A 1 111 ? -16.843 6.144 19.691 1.00 90.75 111 GLU A O 1
ATOM 870 N N . GLU A 1 112 ? -17.645 5.735 17.632 1.00 90.38 112 GLU A N 1
ATOM 871 C CA . GLU A 1 112 ? -19.065 5.747 18.009 1.00 90.38 112 GLU A CA 1
ATOM 872 C C . GLU A 1 112 ? -19.373 4.659 19.049 1.00 90.38 112 GLU A C 1
ATOM 874 O O . GLU A 1 112 ? -20.011 4.922 20.069 1.00 90.38 112 GLU A O 1
ATOM 879 N N . GLN A 1 113 ? -18.857 3.443 18.850 1.00 87.31 113 GLN A N 1
ATOM 880 C CA . GLN A 1 113 ? -19.008 2.346 19.810 1.00 87.31 113 GLN A CA 1
ATOM 881 C C . GLN A 1 113 ? -18.369 2.663 21.168 1.00 87.31 113 GLN A C 1
ATOM 883 O O . GLN A 1 113 ? -18.966 2.377 22.207 1.00 87.31 113 GLN A O 1
ATOM 888 N N . ARG A 1 114 ? -17.182 3.285 21.180 1.00 83.38 114 ARG A N 1
ATOM 889 C CA . ARG A 1 114 ? -16.511 3.714 22.417 1.00 83.38 114 ARG A CA 1
ATOM 890 C C . ARG A 1 114 ? -17.266 4.855 23.111 1.00 83.38 114 ARG A C 1
ATOM 892 O O . ARG A 1 114 ? -17.355 4.845 24.336 1.00 83.38 114 ARG A O 1
ATOM 899 N N . ALA A 1 115 ? -17.864 5.781 22.362 1.00 78.12 115 ALA A N 1
ATOM 900 C CA . ALA A 1 115 ? -18.692 6.858 22.910 1.00 78.12 115 ALA A CA 1
ATOM 901 C C . ALA A 1 115 ? -20.009 6.346 23.527 1.00 78.12 115 ALA A C 1
ATOM 903 O O . ALA A 1 115 ? -20.483 6.887 24.522 1.00 78.12 115 ALA A O 1
ATOM 904 N N . HIS A 1 116 ? -20.588 5.270 22.989 1.00 65.94 116 HIS A N 1
ATOM 905 C CA . HIS A 1 116 ? -21.785 4.638 23.557 1.00 65.94 116 HIS A CA 1
ATOM 906 C C . HIS A 1 116 ? -21.518 3.806 24.824 1.00 65.94 116 HIS A C 1
ATOM 908 O O . HIS A 1 116 ? -22.463 3.464 25.533 1.00 65.94 116 HIS A O 1
ATOM 914 N N . LEU A 1 117 ? -20.254 3.494 25.129 1.00 60.47 117 LEU A N 1
ATOM 915 C CA . LEU A 1 117 ? -19.851 2.764 26.337 1.00 60.47 117 LEU A CA 1
ATOM 916 C C . LEU A 1 117 ? -19.537 3.682 27.530 1.00 60.47 117 LEU A C 1
ATOM 918 O O . LEU A 1 117 ? -19.381 3.184 28.645 1.00 60.47 117 LEU A O 1
ATOM 922 N N . THR A 1 118 ? -19.474 5.006 27.344 1.00 49.50 118 THR A N 1
ATOM 923 C CA . THR A 1 118 ? -19.474 5.945 28.474 1.00 49.50 118 THR A CA 1
ATOM 924 C C . THR A 1 118 ? -20.912 6.156 28.955 1.00 49.50 118 THR A C 1
ATOM 926 O O . THR A 1 118 ? -21.720 6.672 28.179 1.00 49.50 118 THR A O 1
ATOM 929 N N . PRO A 1 119 ? -21.272 5.782 30.198 1.00 48.16 119 PRO A N 1
ATOM 930 C CA . PRO A 1 119 ? -22.609 6.042 30.706 1.00 48.16 119 PRO A CA 1
ATOM 931 C C . PRO A 1 119 ? -22.798 7.554 30.867 1.00 48.16 119 PRO A C 1
ATOM 933 O O . PRO A 1 119 ? -22.146 8.200 31.687 1.00 48.16 119 PRO A O 1
ATOM 936 N N . VAL A 1 120 ? -23.707 8.117 30.076 1.00 55.84 120 VAL A N 1
ATOM 937 C CA . VAL A 1 120 ? -24.401 9.354 30.433 1.00 55.84 120 VAL A CA 1
ATOM 938 C C . VAL A 1 120 ? -25.519 8.958 31.391 1.00 55.84 120 VAL A C 1
ATOM 940 O O . VAL A 1 120 ? -26.564 8.501 30.952 1.00 55.84 120 VAL A O 1
ATOM 943 N N . ASP A 1 121 ? -25.282 9.093 32.693 1.00 44.88 121 ASP A N 1
ATOM 944 C CA . ASP A 1 121 ? -26.317 9.182 33.734 1.00 44.88 121 ASP A CA 1
ATOM 945 C C . ASP A 1 121 ? -25.626 9.675 35.026 1.00 44.88 121 ASP A C 1
ATOM 947 O O . ASP A 1 121 ? -24.561 9.177 35.375 1.00 44.88 121 ASP A O 1
ATOM 951 N N . SER A 1 122 ? -26.077 10.680 35.777 1.00 43.97 122 SER A N 1
ATOM 952 C CA . SER A 1 122 ? -27.363 11.375 35.805 1.00 43.97 122 SER A CA 1
ATOM 953 C C . SER A 1 122 ? -27.143 12.767 36.411 1.00 43.97 122 SER A C 1
ATOM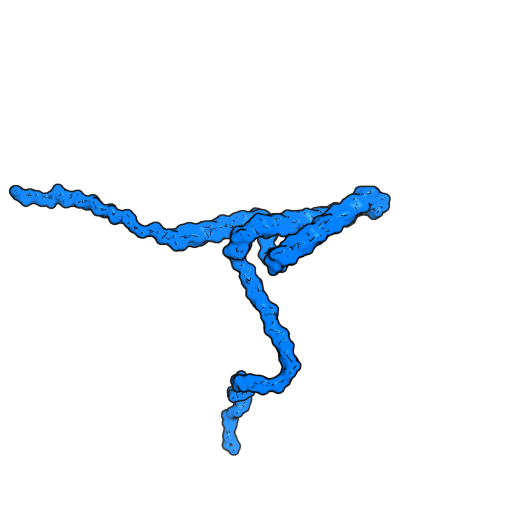 955 O O . SER A 1 122 ? -26.535 12.889 37.474 1.00 43.97 122 SER A O 1
ATOM 957 N N . THR A 1 123 ? -27.689 13.823 35.812 1.00 52.31 123 THR A N 1
ATOM 958 C CA . THR A 1 123 ? -27.981 15.052 36.570 1.00 52.31 123 THR A CA 1
ATOM 959 C C . THR A 1 123 ? -29.335 14.843 37.251 1.00 52.31 123 THR A C 1
ATOM 961 O O . THR A 1 123 ? -30.318 14.648 36.531 1.00 52.31 123 THR A O 1
ATOM 964 N N . PRO A 1 124 ? -29.467 14.900 38.590 1.00 47.09 124 PRO A N 1
ATOM 965 C CA . PRO A 1 124 ? -30.785 14.919 39.202 1.00 47.09 124 PRO A CA 1
ATOM 966 C C . PRO A 1 124 ? -31.428 16.272 38.906 1.00 47.09 124 PRO A C 1
ATOM 968 O O . PRO A 1 124 ? -30.962 17.325 39.343 1.00 47.09 124 PRO A O 1
ATOM 971 N N . LYS A 1 125 ? -32.505 16.245 38.124 1.00 55.53 125 LYS A N 1
ATOM 972 C CA . LYS A 1 125 ? -33.396 17.382 37.925 1.00 55.53 125 LYS A CA 1
ATOM 973 C C . LYS A 1 125 ? -34.369 17.417 39.103 1.00 55.53 125 LYS A C 1
ATOM 975 O O . LYS A 1 125 ? -35.475 16.905 38.991 1.00 55.53 125 LYS A O 1
ATOM 980 N N . GLU A 1 126 ? -33.965 18.000 40.229 1.00 43.66 126 GLU A N 1
ATOM 981 C CA . GLU A 1 126 ? -34.887 18.259 41.341 1.00 43.66 126 GLU A CA 1
ATOM 982 C C . GLU A 1 126 ? -35.349 19.720 41.280 1.00 43.66 126 GLU A C 1
ATOM 984 O O . GLU A 1 126 ? -34.748 20.639 41.828 1.00 43.66 126 GLU A O 1
ATOM 989 N N . THR A 1 127 ? -36.406 19.950 40.500 1.00 46.56 127 THR A N 1
ATOM 990 C CA . THR A 1 127 ? -37.213 21.168 40.606 1.00 46.56 127 THR A CA 1
ATOM 991 C C . THR A 1 127 ? -38.182 20.941 41.757 1.00 46.56 127 THR A C 1
ATOM 993 O O . THR A 1 127 ? -39.124 20.170 41.611 1.00 46.56 127 THR A O 1
ATOM 996 N N . VAL A 1 128 ? -37.929 21.570 42.902 1.00 55.28 128 VAL A N 1
ATOM 997 C CA . VAL A 1 128 ? -38.842 21.567 44.051 1.00 55.28 128 VAL A CA 1
ATOM 998 C C . VAL A 1 128 ? -40.042 22.467 43.722 1.00 55.28 128 VAL A C 1
ATOM 1000 O O . VAL A 1 128 ? -39.839 23.665 43.513 1.00 55.28 128 VAL A O 1
ATOM 1003 N N . PRO A 1 129 ? -41.290 21.966 43.678 1.00 51.75 129 PRO A N 1
ATOM 1004 C CA . PRO A 1 129 ? -42.457 22.826 43.779 1.00 51.75 129 PRO A CA 1
ATOM 1005 C C . PRO A 1 129 ? -42.686 23.132 45.263 1.00 51.75 129 PRO A C 1
ATOM 1007 O O . PRO A 1 129 ? -43.131 22.279 46.027 1.00 51.75 129 PRO A O 1
ATOM 1010 N N . SER A 1 130 ? -42.343 24.347 45.689 1.00 45.88 130 SER A N 1
ATOM 1011 C CA . SER A 1 130 ? -42.685 24.832 47.026 1.00 45.88 130 SER A CA 1
ATOM 1012 C C . SER A 1 130 ? -44.078 25.451 46.966 1.00 45.88 130 SER A C 1
ATOM 1014 O O . SER A 1 130 ? -44.220 26.656 46.780 1.00 45.88 130 SER A O 1
ATOM 1016 N N . ASP A 1 131 ? -45.099 24.610 47.084 1.00 58.88 131 ASP A N 1
ATOM 1017 C CA . ASP A 1 131 ? -46.476 25.041 47.302 1.00 58.88 131 ASP A CA 1
ATOM 1018 C C . ASP A 1 131 ? -47.046 24.218 48.455 1.00 58.88 131 ASP A C 1
ATOM 1020 O O . ASP A 1 131 ? -47.276 23.014 48.327 1.00 58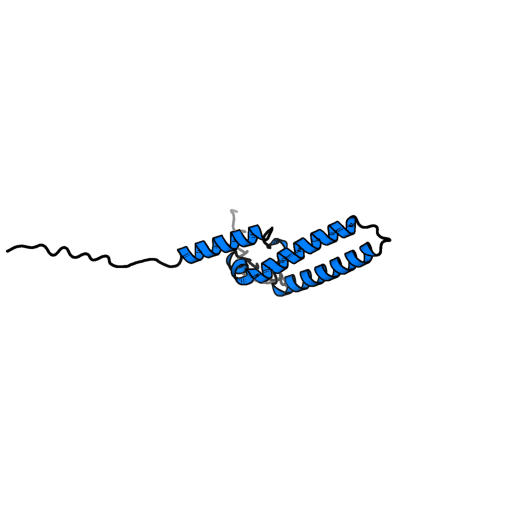.88 131 ASP A O 1
ATOM 1024 N N . THR A 1 132 ? -47.217 24.842 49.620 1.00 47.03 132 THR A N 1
ATOM 1025 C CA . THR A 1 132 ? -48.266 24.418 50.550 1.00 47.03 132 THR A CA 1
ATOM 1026 C C . THR A 1 132 ? -48.728 25.614 51.396 1.00 47.03 132 THR A C 1
ATOM 1028 O O . THR A 1 132 ? -47.885 26.334 51.937 1.00 47.03 132 THR A O 1
ATOM 1031 N N . PRO A 1 133 ? -50.050 25.831 51.518 1.00 56.25 133 PRO A N 1
ATOM 1032 C CA . PRO A 1 133 ? -50.663 26.920 52.275 1.00 56.25 133 PRO A CA 1
ATOM 1033 C C . PRO A 1 133 ? -50.859 26.551 53.753 1.00 56.25 133 PRO A C 1
ATOM 1035 O O . PRO A 1 133 ? -51.197 25.404 54.045 1.00 56.25 133 PRO A O 1
ATOM 1038 N N . HIS A 1 134 ? -50.729 27.525 54.663 1.00 38.97 134 HIS A N 1
ATOM 1039 C CA . HIS A 1 134 ? -51.735 27.877 55.681 1.00 38.97 134 HIS A CA 1
ATOM 1040 C C . HIS A 1 134 ? -51.324 29.097 56.512 1.00 38.97 134 HIS A C 1
ATOM 1042 O O . HIS A 1 134 ? -50.113 29.245 56.786 1.00 38.97 134 HIS A O 1
#

Sequence (134 aa):
MATANDMDLIQNGIINNVQIPSSPSRFVITDEFIYDNQQSVRELINLRDSYASWARKLSIVPATSDEHAATSEELGNIHTALLAAKERMNLPLFRLPTSIEALDALIKKVEEQRAHLTPVDSTPKETVPSDTPH

Foldseek 3Di:
DDDDDPPPPPPDDDDDPDPPPPPPPPPPCDLVNCLVCVVLLQVLQVLVVVLVVLVVVLVPDDPPDPVNVVSVVVNVVSVVVNVVSCVVSVDDSVPRQPHNVSSVVSNVVVVVVVVVPPDPDDDPPDPDDPDDDD

Secondary structure (DSSP, 8-state):
------S---SS------------------HHHHHHTHHHHHHHHHHHHHHHHHHHHHTTS-TTSHHHHHHHHHHHHHHHHHHHHHHHHT--GGGS-SSHHHHHHHHHHHHHHHHHTS----------------

pLDDT: mean 75.15, std 21.4, range [29.69, 96.56]